Protein AF-A0A4Q8QWF5-F1 (afdb_monomer_lite)

Foldseek 3Di:
DDPVVVVVVVVVVVVVVVVVVVVVVVVVPPDPDQDDLVVLVPPPDPVVSVVVVVVSCCCVCPALVNCQCVPPAFFGADDRVRHTDPPTDGHD

Secondary structure (DSSP, 8-state):
--HHHHHHHHHHHHHHHHHHHHHHHHHTTS-SSPPPGGGGTT--SHHHHHHHHHHHHHHHHTSHHHHTTS-SSSS-EETTTTEEPSS-----

Sequence (92 aa):
MTSETRFRIVVVVAALGLSMVTGYAASQTASHGLASPESFAGIADSDARSAAMFTELGKVLTHPRCVNCHPAGDRPRQGDEGRPHQPPVARG

Structure (mmCIF, N/CA/C/O backbone):
data_AF-A0A4Q8QWF5-F1
#
_entry.id   AF-A0A4Q8QWF5-F1
#
loop_
_atom_site.group_PDB
_atom_site.id
_atom_site.type_symbol
_atom_site.label_atom_id
_atom_site.label_alt_id
_atom_site.label_comp_id
_atom_site.label_asym_id
_atom_site.label_entity_id
_atom_site.label_seq_id
_atom_site.pdbx_PDB_ins_code
_atom_site.Cartn_x
_atom_site.Cartn_y
_atom_site.Cartn_z
_atom_site.occupancy
_atom_site.B_iso_or_equiv
_atom_site.auth_seq_id
_atom_site.auth_comp_id
_atom_site.auth_asym_id
_atom_site.auth_atom_id
_atom_site.pdbx_PDB_model_num
ATOM 1 N N . MET A 1 1 ? -29.976 45.331 8.673 1.00 60.50 1 MET A N 1
ATOM 2 C CA . MET A 1 1 ? -29.608 44.030 9.281 1.00 60.50 1 MET A CA 1
ATOM 3 C C . MET A 1 1 ? -29.871 44.127 10.773 1.00 60.50 1 MET A C 1
ATOM 5 O O . MET A 1 1 ? -29.279 44.998 11.401 1.00 60.50 1 MET A O 1
ATOM 9 N N . THR A 1 2 ? -30.798 43.337 11.318 1.00 82.50 2 THR A N 1
ATOM 10 C CA . THR A 1 2 ? -31.134 43.393 12.749 1.00 82.50 2 THR A CA 1
ATOM 11 C C . THR A 1 2 ? -29.965 42.851 13.581 1.00 82.50 2 THR A C 1
ATOM 13 O O . THR A 1 2 ? -29.165 42.046 13.094 1.00 82.50 2 THR A O 1
ATOM 16 N N . SER A 1 3 ? -29.830 43.320 14.827 1.00 81.75 3 SER A N 1
ATOM 17 C CA . SER A 1 3 ? -28.789 42.859 15.767 1.00 81.75 3 SER A CA 1
ATOM 18 C C . SER A 1 3 ? -28.777 41.327 15.895 1.00 81.75 3 SER A C 1
ATOM 20 O O . SER A 1 3 ? -27.727 40.688 15.908 1.00 81.75 3 SER A O 1
ATOM 22 N N . GLU A 1 4 ? -29.965 40.729 15.840 1.00 87.44 4 GLU A N 1
ATOM 23 C CA . GLU A 1 4 ? -30.183 39.289 15.887 1.00 87.44 4 GLU A CA 1
ATOM 24 C C . GLU A 1 4 ? -29.556 38.532 14.703 1.00 87.44 4 GLU A C 1
ATOM 26 O O . GLU A 1 4 ? -28.913 37.501 14.900 1.00 87.44 4 GLU A O 1
ATOM 31 N N . THR A 1 5 ? -29.662 39.050 13.472 1.00 87.25 5 THR A N 1
ATOM 32 C CA . THR A 1 5 ? -29.034 38.418 12.298 1.00 87.25 5 THR A CA 1
ATOM 33 C C . THR A 1 5 ? -27.509 38.440 12.401 1.00 87.25 5 THR A C 1
ATOM 35 O O . THR A 1 5 ? -26.855 37.463 12.048 1.00 87.25 5 THR A O 1
ATOM 38 N N . ARG A 1 6 ? -26.931 39.530 12.924 1.00 88.75 6 ARG A N 1
ATOM 39 C CA . ARG A 1 6 ? -25.477 39.651 13.135 1.00 88.75 6 ARG A CA 1
ATOM 40 C C . ARG A 1 6 ? -24.980 38.657 14.183 1.00 88.75 6 ARG A C 1
ATOM 42 O O . ARG A 1 6 ? -23.978 37.991 13.950 1.00 88.75 6 ARG A O 1
ATOM 49 N N . PHE A 1 7 ? -25.709 38.514 15.289 1.00 87.81 7 PHE A N 1
ATOM 50 C CA . PHE A 1 7 ? -25.377 37.555 16.342 1.00 87.81 7 PHE A CA 1
ATOM 51 C C . PHE A 1 7 ? -25.420 36.106 15.834 1.00 87.81 7 PHE A C 1
ATOM 53 O O . PHE A 1 7 ? -24.467 35.355 16.035 1.00 87.81 7 PHE A O 1
ATOM 60 N N . ARG A 1 8 ? -26.470 35.731 15.090 1.00 89.38 8 ARG A N 1
ATOM 61 C CA . ARG A 1 8 ? -26.589 34.389 14.492 1.00 89.38 8 ARG A CA 1
ATOM 62 C C . ARG A 1 8 ? -25.436 34.072 13.533 1.00 89.38 8 ARG A C 1
ATOM 64 O O . ARG A 1 8 ? -24.897 32.972 13.585 1.00 89.38 8 ARG A O 1
ATOM 71 N N . ILE A 1 9 ? -25.023 35.031 12.700 1.00 92.25 9 ILE A N 1
ATOM 72 C CA . ILE A 1 9 ? -23.895 34.847 11.772 1.00 92.25 9 ILE A CA 1
ATOM 73 C C . ILE A 1 9 ? -22.586 34.606 12.534 1.00 92.25 9 ILE A C 1
ATOM 75 O O . ILE A 1 9 ? -21.854 33.679 12.198 1.00 92.25 9 ILE A O 1
ATOM 79 N N . VAL A 1 10 ? -22.304 35.393 13.577 1.00 92.75 10 VAL A N 1
ATOM 80 C CA . VAL A 1 10 ? -21.078 35.233 14.380 1.00 92.75 10 VAL A CA 1
ATOM 81 C C . VAL A 1 10 ? -21.031 33.861 15.052 1.00 92.75 10 VAL A C 1
ATOM 83 O O . VAL A 1 10 ? -19.995 33.203 15.012 1.00 92.75 10 VAL A O 1
ATOM 86 N N . VAL A 1 11 ? -22.153 33.393 15.607 1.00 94.25 11 VAL A N 1
ATOM 87 C CA . VAL A 1 11 ? -22.240 32.064 16.234 1.00 94.25 11 VAL A CA 1
ATOM 88 C C . VAL A 1 11 ? -21.977 30.948 15.220 1.00 94.25 11 VAL A C 1
ATOM 90 O O . VAL A 1 11 ? -21.206 30.035 15.509 1.00 94.25 11 VAL A O 1
ATOM 93 N N . VAL A 1 12 ? -22.557 31.029 14.018 1.00 95.00 12 VAL A N 1
ATOM 94 C CA . VAL A 1 12 ? -22.348 30.020 12.965 1.00 95.00 12 VAL A CA 1
ATOM 95 C C . VAL A 1 12 ? -20.891 29.990 12.503 1.00 95.00 12 VAL A C 1
ATOM 97 O O . VAL A 1 12 ? -20.303 28.916 12.405 1.00 95.00 12 VAL A O 1
ATOM 100 N N . VAL A 1 13 ? -20.281 31.154 12.267 1.00 95.25 13 VAL A N 1
ATOM 101 C CA . VAL A 1 13 ? -18.874 31.236 11.845 1.00 95.25 13 VAL A CA 1
ATOM 102 C C . VAL A 1 13 ? -17.941 30.701 12.933 1.00 95.25 13 VAL A C 1
ATOM 104 O O . VAL A 1 13 ? -17.028 29.938 12.625 1.00 95.25 13 VAL A O 1
ATOM 107 N N . ALA A 1 14 ? -18.191 31.034 14.202 1.00 94.31 14 ALA A N 1
ATOM 108 C CA . ALA A 1 14 ? -17.405 30.520 15.320 1.00 94.31 14 ALA A CA 1
ATOM 109 C C . ALA A 1 14 ? -17.530 28.991 15.460 1.00 94.31 14 ALA A C 1
ATOM 111 O O . ALA A 1 14 ? -16.523 28.311 15.650 1.00 94.31 14 ALA A O 1
ATOM 112 N N . ALA A 1 15 ? -18.738 28.437 15.307 1.00 93.75 15 ALA A N 1
ATOM 113 C CA . ALA A 1 15 ? -18.976 26.995 15.376 1.00 93.75 15 ALA A CA 1
ATOM 114 C C . ALA A 1 15 ? -18.289 26.227 14.232 1.00 93.75 15 ALA A C 1
ATOM 116 O O . ALA A 1 15 ? -17.681 25.179 14.462 1.00 93.75 15 ALA A O 1
ATOM 117 N N . LEU A 1 16 ? -18.344 26.763 13.008 1.00 94.69 16 LEU A N 1
ATOM 118 C CA . LEU A 1 16 ? -17.654 26.193 11.849 1.00 94.69 16 LEU A CA 1
ATOM 119 C C . LEU A 1 16 ? -16.132 26.278 12.003 1.00 94.69 16 LEU A C 1
ATOM 121 O O . LEU A 1 16 ? -15.439 25.286 11.782 1.00 94.69 16 LEU A O 1
ATOM 125 N N . GLY A 1 17 ? -15.615 27.429 12.442 1.00 93.31 17 GLY A N 1
ATOM 126 C CA . GLY A 1 17 ? -14.188 27.619 12.697 1.00 93.31 17 GLY A CA 1
ATOM 127 C C . GLY A 1 17 ? -13.653 26.650 13.752 1.00 93.31 17 GLY A C 1
ATOM 128 O O . GLY A 1 17 ? -12.635 25.998 13.528 1.00 93.31 17 GLY A O 1
ATOM 129 N N . LEU A 1 18 ? -14.373 26.483 14.865 1.00 93.12 18 LEU A N 1
ATOM 130 C CA . LEU A 1 18 ? -13.980 25.556 15.926 1.00 93.12 18 LEU A CA 1
ATOM 131 C C . LEU A 1 18 ? -13.992 24.095 15.450 1.00 93.12 18 LEU A C 1
ATOM 133 O O . LEU A 1 18 ? -13.069 23.347 15.760 1.00 93.12 18 LEU A O 1
ATOM 137 N N . SER A 1 19 ? -14.993 23.713 14.652 1.00 89.38 19 SER A N 1
ATOM 138 C CA . SER A 1 19 ? -15.109 22.367 14.072 1.00 89.38 19 SER A CA 1
ATOM 139 C C . SER A 1 19 ? -13.972 22.051 13.090 1.00 89.38 19 SER A C 1
ATOM 141 O O . SER A 1 19 ? -13.483 20.924 13.029 1.00 89.38 19 SER A O 1
ATOM 143 N N . MET A 1 20 ? -13.510 23.048 12.333 1.00 91.50 20 MET A N 1
ATOM 144 C CA . MET A 1 20 ? -12.389 22.891 11.404 1.00 91.50 20 MET A CA 1
ATOM 145 C C . MET A 1 20 ? -11.053 22.719 12.146 1.00 91.50 20 MET A C 1
ATOM 147 O O . MET A 1 20 ? -10.235 21.882 11.764 1.00 91.50 20 MET A O 1
ATOM 151 N N . VAL A 1 21 ? -10.854 23.455 13.246 1.00 90.31 21 VAL A N 1
ATOM 152 C CA . VAL A 1 21 ? -9.654 23.344 14.094 1.00 90.31 21 VAL A CA 1
ATOM 153 C C . VAL A 1 21 ? -9.575 21.979 14.783 1.00 90.31 21 VAL A C 1
ATOM 155 O O . VAL A 1 21 ? -8.512 21.354 14.779 1.00 90.31 21 VAL A O 1
ATOM 158 N N . THR A 1 22 ? -10.683 21.478 15.337 1.00 84.44 22 THR A N 1
ATOM 159 C CA . THR A 1 22 ? -10.706 20.149 15.972 1.00 84.44 22 THR A CA 1
ATOM 160 C C . THR A 1 22 ? -10.491 19.024 14.960 1.00 84.44 22 THR A C 1
ATOM 162 O O . THR A 1 22 ? -9.753 18.082 15.252 1.00 84.44 22 THR A O 1
ATOM 165 N N . GLY A 1 23 ? -11.046 19.147 13.749 1.00 82.81 23 GLY A N 1
ATOM 166 C CA . GLY A 1 23 ? -10.798 18.206 12.652 1.00 82.81 23 GLY A CA 1
ATOM 167 C C . GLY A 1 23 ? -9.323 18.136 12.238 1.00 82.81 23 GLY A C 1
ATOM 168 O O . GLY A 1 23 ? -8.776 17.044 12.079 1.00 82.81 23 GLY A O 1
ATOM 169 N N . TYR A 1 24 ? -8.648 19.285 12.127 1.00 83.69 24 TYR A N 1
ATOM 170 C CA . TYR A 1 24 ? -7.226 19.338 11.769 1.00 83.69 24 TYR A CA 1
ATOM 171 C C . TYR A 1 24 ? -6.328 18.695 12.838 1.00 83.69 24 TYR A C 1
ATOM 173 O O . TYR A 1 24 ? -5.445 17.900 12.517 1.00 83.69 24 TYR A O 1
ATOM 181 N N . ALA A 1 25 ? -6.581 18.982 14.118 1.00 79.56 25 ALA A N 1
ATOM 182 C CA . ALA A 1 25 ? -5.814 18.404 15.222 1.00 79.56 25 ALA A CA 1
ATOM 183 C C . ALA A 1 25 ? -5.955 16.870 15.303 1.00 79.56 25 ALA A C 1
ATOM 185 O O . ALA A 1 25 ? -4.968 16.168 15.528 1.00 79.56 25 ALA A O 1
ATOM 186 N N . ALA A 1 26 ? -7.158 16.336 15.061 1.00 73.62 26 ALA A N 1
ATOM 187 C CA . ALA A 1 26 ? -7.391 14.893 15.015 1.00 73.62 26 ALA A CA 1
ATOM 188 C C . ALA A 1 26 ? -6.636 14.219 13.854 1.00 73.62 26 ALA A C 1
ATOM 190 O O . ALA A 1 26 ? -6.048 13.153 14.036 1.00 73.62 26 ALA A O 1
ATOM 191 N N . SER A 1 27 ? -6.585 14.866 12.684 1.00 74.19 27 SER A N 1
ATOM 192 C CA . SER A 1 27 ? -5.868 14.344 11.515 1.00 74.19 27 SER A CA 1
ATOM 193 C C . SER A 1 27 ? -4.361 14.210 11.750 1.00 74.19 27 SER A C 1
ATOM 195 O O . SER A 1 27 ? -3.748 13.289 11.222 1.00 74.19 27 SER A O 1
ATOM 197 N N . GLN A 1 28 ? -3.765 15.089 12.560 1.00 66.06 28 GLN A N 1
ATOM 198 C CA . GLN A 1 28 ? -2.331 15.054 12.882 1.00 66.06 28 GLN A CA 1
ATOM 199 C C . GLN A 1 28 ? -1.946 13.898 13.825 1.00 66.06 28 GLN A C 1
ATOM 201 O O . GLN A 1 28 ? -0.766 13.586 13.956 1.00 66.06 28 GLN A O 1
ATOM 206 N N . THR A 1 29 ? -2.918 13.270 14.497 1.00 59.16 29 THR A N 1
ATOM 207 C CA . THR A 1 29 ? -2.677 12.157 15.437 1.00 59.16 29 THR A CA 1
ATOM 208 C C . THR A 1 29 ? -2.734 10.789 14.750 1.00 59.16 29 THR A C 1
ATOM 210 O O . THR A 1 29 ? -2.275 9.792 15.311 1.00 59.16 29 THR A O 1
ATOM 213 N N . ALA A 1 30 ? -3.268 10.712 13.527 1.00 62.03 30 ALA A N 1
ATOM 214 C CA . ALA A 1 30 ? -3.246 9.482 12.751 1.00 62.03 30 ALA A CA 1
ATOM 215 C C . ALA A 1 30 ? -1.791 9.135 12.395 1.00 62.03 30 ALA A C 1
ATOM 217 O O . ALA A 1 30 ? -1.158 9.788 11.568 1.00 62.03 30 ALA A O 1
ATOM 218 N N . SER A 1 31 ? -1.243 8.116 13.059 1.00 62.03 31 SER A N 1
ATOM 219 C CA . SER A 1 31 ? 0.099 7.613 12.775 1.00 62.03 31 SER A CA 1
ATOM 220 C C . SER A 1 31 ? 0.202 7.207 11.304 1.00 62.03 31 SER A C 1
ATOM 222 O O . SER A 1 31 ? -0.559 6.365 10.832 1.00 62.03 31 SER A O 1
ATOM 224 N N . HIS A 1 32 ? 1.185 7.758 10.592 1.00 67.88 32 HIS A N 1
ATOM 225 C CA . HIS A 1 32 ? 1.573 7.306 9.251 1.00 67.88 32 HIS A CA 1
ATOM 226 C C . HIS A 1 32 ? 2.306 5.945 9.262 1.00 67.88 32 HIS A C 1
ATOM 228 O O . HIS A 1 32 ? 2.813 5.504 8.231 1.00 67.88 32 HIS A O 1
ATOM 234 N N . GLY A 1 33 ? 2.411 5.292 10.423 1.00 83.94 33 GLY A N 1
ATOM 235 C CA . GLY A 1 33 ? 3.062 3.998 10.593 1.00 83.94 33 GLY A CA 1
ATOM 236 C C . GLY A 1 33 ? 2.139 2.805 10.347 1.00 83.94 33 GLY A C 1
ATOM 237 O O . GLY A 1 33 ? 0.921 2.931 10.218 1.00 83.94 33 GLY A O 1
ATOM 238 N N . LEU A 1 34 ? 2.748 1.622 10.308 1.00 91.12 34 LEU A N 1
ATOM 239 C CA . LEU A 1 34 ? 2.014 0.362 10.300 1.00 91.12 34 LEU A CA 1
ATOM 240 C C . LEU A 1 34 ? 1.392 0.102 11.674 1.00 91.12 34 LEU A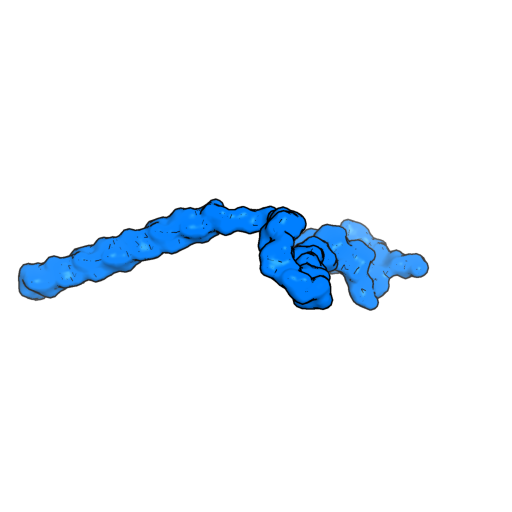 C 1
ATOM 242 O O . LEU A 1 34 ? 1.975 0.452 12.704 1.00 91.12 34 LEU A O 1
ATOM 246 N N . ALA A 1 35 ? 0.237 -0.554 11.688 1.00 93.50 3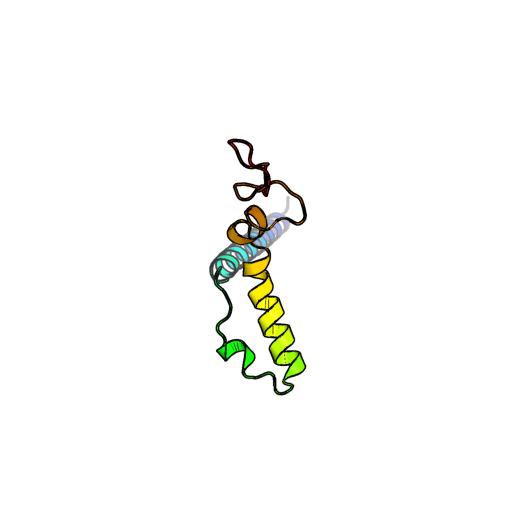5 ALA A N 1
ATOM 247 C CA . ALA A 1 35 ? -0.312 -1.128 12.907 1.00 93.50 35 ALA A CA 1
ATOM 248 C C . ALA A 1 35 ? 0.656 -2.180 13.479 1.00 93.50 35 ALA A C 1
ATOM 250 O O . ALA A 1 35 ? 1.289 -2.933 12.733 1.00 93.50 35 ALA A O 1
ATOM 251 N N . SER A 1 36 ? 0.784 -2.239 14.806 1.00 93.00 36 SE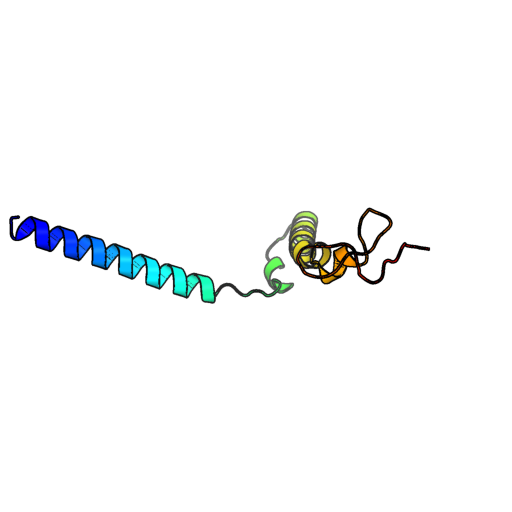R A N 1
ATOM 252 C CA . SER A 1 36 ? 1.632 -3.246 15.445 1.00 93.00 36 SER A CA 1
ATOM 253 C C . SER A 1 36 ? 0.970 -4.633 15.376 1.00 93.00 36 SER A C 1
ATOM 255 O O . SER A 1 36 ? -0.264 -4.717 15.337 1.00 93.00 36 SER A O 1
ATOM 257 N N . PRO A 1 37 ? 1.734 -5.740 15.378 1.00 92.31 37 PRO A N 1
ATOM 258 C CA . PRO A 1 37 ? 1.165 -7.090 15.329 1.00 92.31 37 PRO A CA 1
ATOM 259 C C . PRO A 1 37 ? 0.140 -7.375 16.439 1.00 92.31 37 PRO A C 1
ATOM 261 O O . PRO A 1 37 ? -0.839 -8.088 16.221 1.00 92.31 37 PRO A O 1
ATOM 264 N N . GLU A 1 38 ? 0.325 -6.776 17.615 1.00 95.44 38 GLU A N 1
ATOM 265 C CA . GLU A 1 38 ? -0.531 -6.946 18.793 1.00 95.44 38 GLU A CA 1
ATOM 266 C C . GLU A 1 38 ? -1.934 -6.371 18.578 1.00 95.44 38 GLU A C 1
ATOM 268 O O . GLU A 1 38 ? -2.897 -6.878 19.152 1.00 95.44 38 GLU A O 1
ATOM 273 N N . SER A 1 39 ? -2.081 -5.365 17.708 1.00 95.81 39 SER A N 1
ATOM 274 C CA . SER A 1 39 ? -3.388 -4.779 17.378 1.00 95.81 39 SER A CA 1
ATOM 275 C C . SER A 1 39 ? -4.363 -5.792 16.762 1.00 95.81 39 SER A C 1
ATOM 277 O O . SER A 1 39 ? -5.578 -5.621 16.854 1.00 95.81 39 SER A O 1
ATOM 279 N N . PHE A 1 40 ? -3.844 -6.887 16.201 1.00 97.44 40 PHE A N 1
ATOM 280 C CA . PHE A 1 40 ? -4.629 -7.963 15.599 1.00 97.44 40 PHE A CA 1
ATOM 281 C C . PHE A 1 40 ? -4.883 -9.140 16.555 1.00 97.44 40 PHE A C 1
ATOM 283 O O . PHE A 1 40 ? -5.621 -10.061 16.204 1.00 97.44 40 PHE A O 1
ATOM 290 N N . ALA A 1 41 ? -4.302 -9.142 17.761 1.00 96.44 41 ALA A N 1
ATOM 291 C CA . ALA A 1 41 ? -4.372 -10.275 18.690 1.00 96.44 41 ALA A CA 1
ATOM 292 C C . ALA A 1 41 ? -5.803 -10.595 19.166 1.00 96.44 41 ALA A C 1
ATOM 294 O O . ALA A 1 41 ? -6.092 -11.738 19.510 1.00 96.44 41 ALA A O 1
ATOM 295 N N . GLY A 1 42 ? -6.707 -9.607 19.146 1.00 97.69 42 GLY A N 1
ATOM 296 C CA . GLY A 1 42 ? -8.116 -9.778 19.519 1.00 97.69 42 GLY A CA 1
ATOM 297 C C . GLY A 1 42 ? -8.971 -10.533 18.493 1.00 97.69 42 GLY A C 1
ATOM 298 O O . GLY A 1 42 ? -10.108 -10.886 18.798 1.00 97.69 42 GLY A O 1
ATOM 299 N N . ILE A 1 43 ? -8.456 -10.795 17.287 1.00 98.12 43 ILE A N 1
ATOM 300 C CA . ILE A 1 43 ? -9.172 -11.560 16.261 1.00 98.12 43 ILE A CA 1
ATOM 301 C C . ILE A 1 43 ? -8.974 -13.053 16.554 1.00 98.12 43 ILE A C 1
ATOM 303 O O . ILE A 1 43 ? -7.865 -13.574 16.415 1.00 98.12 43 ILE A O 1
ATOM 307 N N . ALA A 1 44 ? -10.038 -13.725 17.004 1.00 98.12 44 ALA A N 1
ATOM 308 C CA . ALA A 1 44 ? -9.987 -15.126 17.432 1.00 98.12 44 ALA A CA 1
ATOM 309 C C . ALA A 1 44 ? -9.805 -16.103 16.260 1.00 98.12 44 ALA A C 1
ATOM 311 O O . ALA A 1 44 ? -9.000 -17.029 16.352 1.00 98.12 44 ALA A O 1
ATOM 312 N N . ASP A 1 45 ? -10.534 -15.877 15.167 1.00 98.56 45 ASP A N 1
ATOM 313 C CA . ASP A 1 45 ? -10.440 -16.680 13.951 1.00 98.56 45 ASP A CA 1
ATOM 314 C C . ASP A 1 45 ? -9.086 -16.463 13.255 1.00 98.56 45 ASP A C 1
ATOM 316 O O . ASP A 1 45 ? -8.682 -15.326 12.993 1.00 98.56 45 ASP A O 1
ATOM 320 N N . SER A 1 46 ? -8.357 -17.551 12.986 1.00 98.06 46 SER A N 1
ATOM 321 C CA . SER A 1 46 ? -6.999 -17.473 12.438 1.00 98.06 46 SER A CA 1
ATOM 322 C C . SER A 1 46 ? -6.977 -16.893 11.033 1.00 98.06 46 SER A C 1
ATOM 324 O O . SER A 1 46 ? -6.110 -16.073 10.734 1.00 98.06 46 SER A O 1
ATOM 326 N N . ASP A 1 47 ? -7.938 -17.281 10.199 1.00 98.44 47 ASP A N 1
ATOM 327 C CA . ASP A 1 47 ? -7.976 -16.898 8.792 1.00 98.44 47 ASP A CA 1
ATOM 328 C C . ASP A 1 47 ? -8.319 -15.412 8.667 1.00 98.44 47 ASP A C 1
ATOM 330 O O . ASP A 1 47 ? -7.635 -14.668 7.959 1.00 98.44 47 ASP A O 1
ATOM 334 N N . ALA A 1 48 ? -9.294 -14.940 9.448 1.00 98.44 48 ALA A N 1
ATOM 335 C CA . ALA A 1 48 ? -9.624 -13.527 9.565 1.00 98.44 48 ALA A CA 1
ATOM 336 C C . ALA A 1 48 ? -8.447 -12.701 10.104 1.00 98.44 48 ALA A C 1
ATOM 338 O O . ALA A 1 48 ? -8.170 -11.612 9.593 1.00 98.44 48 ALA A O 1
ATOM 339 N N . ARG A 1 49 ? -7.716 -13.208 11.108 1.00 98.31 49 ARG A N 1
ATOM 340 C CA . ARG A 1 49 ? -6.546 -12.511 11.661 1.00 98.31 49 ARG A CA 1
ATOM 341 C C . ARG A 1 49 ? -5.426 -12.399 10.632 1.00 98.31 49 ARG A C 1
ATOM 343 O O . ARG A 1 49 ? -4.860 -11.320 10.462 1.00 98.31 49 ARG A O 1
ATOM 350 N N . SER A 1 50 ? -5.133 -13.483 9.917 1.00 97.88 50 SER A N 1
ATOM 351 C CA . SER A 1 50 ? -4.157 -13.487 8.828 1.00 97.88 50 SER A CA 1
ATOM 352 C C . SER A 1 50 ? -4.562 -12.521 7.717 1.00 97.88 50 SER A C 1
ATOM 354 O O . SER A 1 50 ? -3.745 -11.700 7.307 1.00 97.88 50 SER A O 1
ATOM 356 N N . ALA A 1 51 ? -5.821 -12.541 7.274 1.00 98.19 51 ALA A N 1
ATOM 357 C CA . ALA A 1 51 ? -6.317 -11.619 6.254 1.00 98.19 51 ALA A CA 1
ATOM 358 C C . ALA A 1 51 ? -6.172 -10.144 6.676 1.00 98.19 51 ALA A C 1
ATOM 360 O O . ALA A 1 51 ? -5.748 -9.308 5.872 1.00 98.19 51 ALA A O 1
ATOM 361 N N . ALA A 1 52 ? -6.452 -9.822 7.943 1.00 98.06 52 ALA A N 1
ATOM 362 C CA . ALA A 1 52 ? -6.264 -8.478 8.485 1.00 98.06 52 ALA A CA 1
ATOM 363 C C . ALA A 1 52 ? -4.784 -8.051 8.470 1.00 98.06 52 ALA A C 1
ATOM 365 O O . ALA A 1 52 ? -4.460 -6.958 8.003 1.00 98.06 52 ALA A O 1
ATOM 366 N N . MET A 1 53 ? -3.873 -8.934 8.888 1.00 97.25 53 MET A N 1
ATOM 367 C CA . MET A 1 53 ? -2.429 -8.673 8.835 1.00 97.25 53 MET A CA 1
ATOM 368 C C . MET A 1 53 ? -1.919 -8.499 7.396 1.00 97.25 53 MET A C 1
ATOM 370 O O . MET A 1 53 ? -1.129 -7.595 7.129 1.00 97.25 53 MET A O 1
ATOM 374 N N . PHE A 1 54 ? -2.381 -9.321 6.448 1.00 97.00 54 PHE A N 1
ATOM 375 C CA . PHE A 1 54 ? -2.017 -9.185 5.033 1.00 97.00 54 PHE A CA 1
ATOM 376 C C . PHE A 1 54 ? -2.563 -7.897 4.413 1.00 97.00 54 PHE A C 1
ATOM 378 O O . PHE A 1 54 ? -1.891 -7.289 3.580 1.00 97.00 54 PHE A O 1
ATOM 385 N N . THR A 1 55 ? -3.740 -7.445 4.846 1.00 96.75 55 THR A N 1
ATOM 386 C CA . THR A 1 55 ? -4.294 -6.149 4.437 1.00 96.75 55 THR A CA 1
ATOM 387 C C . THR A 1 55 ? -3.392 -5.004 4.898 1.00 96.75 55 THR A C 1
ATOM 389 O O . THR A 1 55 ? -3.067 -4.119 4.107 1.00 96.75 55 THR A O 1
ATOM 392 N N . GLU A 1 56 ? -2.916 -5.045 6.145 1.00 96.50 56 GLU A N 1
ATOM 393 C CA . GLU A 1 56 ? -1.975 -4.050 6.670 1.00 96.50 56 GLU A CA 1
ATOM 394 C C . GLU A 1 56 ? -0.628 -4.085 5.937 1.00 96.50 56 GLU A C 1
ATOM 396 O O . GLU A 1 56 ? -0.114 -3.046 5.518 1.00 96.50 56 GLU A O 1
ATOM 401 N N . LEU A 1 57 ? -0.087 -5.285 5.702 1.00 95.62 57 LEU A N 1
ATOM 402 C CA . LEU A 1 57 ? 1.121 -5.494 4.902 1.00 95.62 57 LEU A CA 1
ATOM 403 C C . LEU A 1 57 ? 0.962 -4.954 3.471 1.00 95.62 57 LEU A C 1
ATOM 405 O O . LEU A 1 57 ? 1.936 -4.481 2.879 1.00 95.62 57 LEU A O 1
ATOM 409 N N . GLY A 1 58 ? -0.264 -4.962 2.940 1.00 95.00 58 GLY A N 1
ATOM 410 C CA . GLY A 1 58 ? -0.622 -4.361 1.660 1.00 95.00 58 GLY A CA 1
ATOM 411 C C . GLY A 1 58 ? -0.104 -2.931 1.515 1.00 95.00 58 GLY A C 1
ATOM 412 O O . GLY A 1 58 ? 0.470 -2.618 0.476 1.00 95.00 58 GLY A O 1
ATOM 413 N N . LYS A 1 59 ? -0.154 -2.110 2.578 1.00 93.81 59 LYS A N 1
ATOM 414 C CA . LYS A 1 59 ? 0.386 -0.734 2.581 1.00 93.81 59 LYS A CA 1
ATOM 415 C C . LYS A 1 59 ? 1.864 -0.670 2.183 1.00 93.81 59 LYS A C 1
ATOM 417 O O . LYS A 1 59 ? 2.295 0.301 1.568 1.00 93.81 59 LYS A O 1
ATOM 422 N N . VAL A 1 60 ? 2.645 -1.696 2.531 1.00 93.06 60 VAL A N 1
ATOM 423 C CA . VAL A 1 60 ? 4.062 -1.817 2.162 1.00 93.06 60 VAL A CA 1
ATOM 424 C C . VAL A 1 60 ? 4.213 -2.389 0.761 1.00 93.06 60 VAL A C 1
ATOM 426 O O . VAL A 1 60 ? 4.976 -1.847 -0.037 1.00 93.06 60 VAL A O 1
ATOM 429 N N . LEU A 1 61 ? 3.506 -3.480 0.460 1.00 94.25 61 LEU A N 1
ATOM 430 C CA . LEU A 1 61 ? 3.644 -4.190 -0.814 1.00 94.25 61 LEU A CA 1
ATOM 431 C C . LEU A 1 61 ? 3.220 -3.330 -2.006 1.00 94.25 61 LEU A C 1
ATOM 433 O O . LEU A 1 61 ? 3.789 -3.474 -3.084 1.00 94.25 61 LEU A O 1
ATOM 437 N N . THR A 1 62 ? 2.279 -2.407 -1.806 1.00 93.00 62 THR A N 1
ATOM 438 C CA . THR A 1 62 ? 1.833 -1.452 -2.828 1.00 93.00 62 THR A CA 1
ATOM 439 C C . THR A 1 62 ? 2.588 -0.124 -2.789 1.00 93.00 62 THR A C 1
ATOM 441 O O . THR A 1 62 ? 2.300 0.766 -3.586 1.00 93.00 62 THR A O 1
ATOM 444 N N . HIS A 1 63 ? 3.539 0.052 -1.870 1.00 95.12 63 HIS A N 1
ATOM 445 C CA . HIS A 1 63 ? 4.297 1.294 -1.751 1.00 95.12 63 HIS A CA 1
ATOM 446 C C . HIS A 1 63 ? 5.245 1.464 -2.954 1.00 95.12 63 HIS A C 1
ATOM 448 O O . HIS A 1 63 ? 5.860 0.472 -3.363 1.00 95.12 63 HIS A O 1
ATOM 454 N N . PRO A 1 64 ? 5.465 2.694 -3.474 1.00 95.88 64 PRO A N 1
ATOM 455 C CA . PRO A 1 64 ? 6.380 2.959 -4.591 1.00 95.88 64 PRO A CA 1
ATOM 456 C C . PRO A 1 64 ? 7.738 2.268 -4.448 1.00 95.88 64 PRO A C 1
ATOM 458 O O . PRO A 1 64 ? 8.209 1.629 -5.376 1.00 95.88 64 PRO A O 1
ATOM 461 N N . ARG A 1 65 ? 8.327 2.279 -3.249 1.00 93.44 65 ARG A N 1
ATOM 462 C CA . ARG A 1 65 ? 9.572 1.549 -2.924 1.00 93.44 65 ARG A CA 1
ATOM 463 C C . ARG A 1 65 ? 9.597 0.071 -3.371 1.00 93.44 65 ARG A C 1
ATOM 465 O O . ARG A 1 65 ? 10.654 -0.426 -3.733 1.00 93.44 65 ARG A O 1
ATOM 472 N N . CYS A 1 66 ? 8.460 -0.627 -3.313 1.00 95.12 66 CYS A N 1
ATOM 473 C CA . CYS A 1 66 ? 8.332 -2.035 -3.680 1.00 95.12 66 CYS A CA 1
ATOM 474 C C . CYS A 1 66 ? 7.912 -2.172 -5.149 1.00 95.12 66 CYS A C 1
ATOM 476 O O . CYS A 1 66 ? 8.593 -2.839 -5.928 1.00 95.12 66 CYS A O 1
ATOM 478 N N . VAL A 1 67 ? 6.831 -1.497 -5.552 1.00 95.06 67 VAL A N 1
ATOM 479 C CA . VAL A 1 67 ? 6.247 -1.661 -6.898 1.00 95.06 67 VAL A CA 1
ATOM 480 C C . VAL A 1 67 ? 7.049 -0.982 -8.006 1.00 95.06 67 VAL A C 1
ATOM 482 O O . VAL A 1 67 ? 6.898 -1.337 -9.173 1.00 95.06 67 VAL A O 1
ATOM 485 N N . ASN A 1 68 ? 7.938 -0.045 -7.671 1.00 95.56 68 ASN A N 1
ATOM 486 C CA . ASN A 1 68 ? 8.821 0.568 -8.657 1.00 95.56 68 ASN A CA 1
ATOM 487 C C . ASN A 1 68 ? 9.879 -0.414 -9.173 1.00 95.56 68 ASN A C 1
ATOM 489 O O . ASN A 1 68 ? 10.202 -0.383 -10.358 1.00 95.56 68 ASN A O 1
ATOM 493 N N . CYS A 1 69 ? 10.375 -1.310 -8.316 1.00 92.69 69 CYS A N 1
ATOM 494 C CA . CYS A 1 69 ? 11.337 -2.350 -8.696 1.00 92.69 69 CYS A CA 1
ATOM 495 C C . CYS A 1 69 ? 10.654 -3.668 -9.091 1.00 92.69 69 CYS A C 1
ATOM 497 O O . CYS A 1 69 ? 11.195 -4.420 -9.900 1.00 92.69 69 CYS A O 1
ATOM 499 N N . HIS A 1 70 ? 9.447 -3.923 -8.576 1.00 93.38 70 HIS A N 1
ATOM 500 C CA . HIS A 1 70 ? 8.618 -5.082 -8.919 1.00 93.38 70 HIS A CA 1
ATOM 501 C C . HIS A 1 70 ? 7.310 -4.696 -9.638 1.00 93.38 70 HIS A C 1
ATOM 503 O O . HIS A 1 70 ? 6.227 -5.042 -9.160 1.00 93.38 70 HIS A O 1
ATOM 509 N N . PRO A 1 71 ? 7.360 -3.987 -10.780 1.00 92.69 71 PRO A N 1
ATOM 510 C CA . PRO A 1 71 ? 6.164 -3.737 -11.568 1.00 92.69 71 PRO A CA 1
ATOM 511 C C . PRO A 1 71 ? 5.727 -5.010 -12.307 1.00 92.69 71 PRO A C 1
ATOM 513 O O . PRO A 1 71 ? 6.520 -5.925 -12.528 1.00 92.69 71 PRO A O 1
ATOM 516 N N . ALA A 1 72 ? 4.465 -5.040 -12.740 1.00 91.25 72 ALA A N 1
ATOM 517 C CA . ALA A 1 72 ? 3.933 -6.125 -13.571 1.00 91.25 72 ALA A CA 1
ATOM 518 C C . ALA A 1 72 ? 4.519 -6.152 -14.999 1.00 91.25 72 ALA A C 1
ATOM 520 O O . ALA A 1 72 ? 4.441 -7.176 -15.666 1.00 91.25 72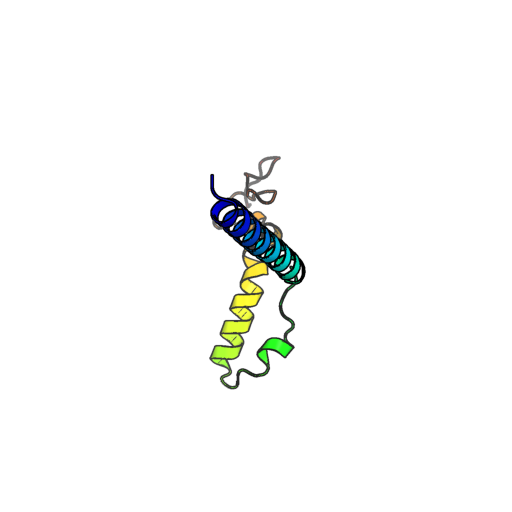 ALA A O 1
ATOM 521 N N . GLY A 1 73 ? 5.067 -5.027 -15.474 1.00 89.62 73 GLY A N 1
ATOM 522 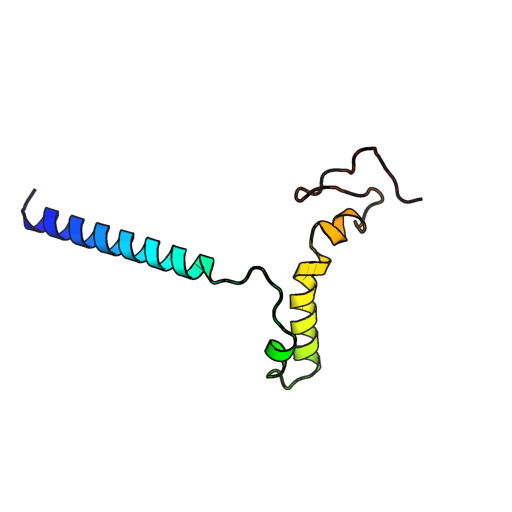C CA . GLY A 1 73 ? 5.728 -4.929 -16.778 1.00 89.62 73 GLY A CA 1
ATOM 523 C C . GLY A 1 73 ? 7.252 -5.033 -16.688 1.00 89.62 73 GLY A C 1
ATOM 524 O O . GLY A 1 73 ? 7.824 -5.155 -15.608 1.00 89.62 73 GLY A O 1
ATOM 525 N N . ASP A 1 74 ? 7.919 -4.889 -17.831 1.00 91.69 74 ASP A N 1
ATOM 526 C CA . ASP A 1 74 ? 9.363 -5.156 -17.941 1.00 91.69 74 ASP A CA 1
ATOM 527 C C . ASP A 1 74 ? 10.266 -3.983 -17.541 1.00 91.69 74 ASP A C 1
ATOM 529 O O . ASP A 1 74 ? 11.487 -4.124 -17.504 1.00 91.69 74 ASP A O 1
ATOM 533 N N . ARG A 1 75 ? 9.698 -2.804 -17.264 1.00 93.44 75 ARG A N 1
ATOM 534 C CA . ARG A 1 75 ? 10.467 -1.591 -16.951 1.00 93.44 75 ARG A CA 1
ATOM 535 C C . ARG A 1 75 ? 10.246 -1.143 -15.512 1.00 93.44 75 ARG A C 1
ATOM 537 O O . ARG A 1 75 ? 9.096 -0.864 -15.160 1.00 93.44 75 ARG A O 1
ATOM 544 N N . PRO A 1 76 ? 11.320 -0.991 -14.715 1.00 95.56 76 PRO A N 1
ATOM 545 C CA . PRO A 1 76 ? 11.248 -0.330 -13.423 1.00 95.56 76 PRO A CA 1
ATOM 546 C C . PRO A 1 76 ? 10.689 1.095 -13.526 1.00 95.56 76 PRO A C 1
ATOM 548 O O . PRO A 1 76 ? 10.753 1.755 -14.571 1.00 95.56 76 PRO A O 1
ATOM 551 N N . ARG A 1 77 ? 10.156 1.577 -12.408 1.00 95.69 77 ARG A N 1
ATOM 552 C CA . ARG A 1 77 ? 9.636 2.935 -12.225 1.00 95.69 77 ARG A CA 1
ATOM 553 C C . ARG A 1 77 ? 10.450 3.677 -11.161 1.00 95.69 77 ARG A C 1
ATOM 555 O O . ARG A 1 77 ? 11.322 3.089 -10.530 1.00 95.69 77 ARG A O 1
ATOM 562 N N . GLN A 1 78 ? 10.208 4.970 -10.970 1.00 95.62 78 GLN A N 1
ATOM 563 C CA . GLN A 1 78 ? 10.889 5.777 -9.957 1.00 95.62 78 GLN A CA 1
ATOM 564 C C . GLN A 1 78 ? 10.021 6.915 -9.413 1.00 95.62 78 GLN A C 1
ATOM 566 O O . GLN A 1 78 ? 9.189 7.486 -10.125 1.00 95.62 78 GLN A O 1
ATOM 571 N N . GLY A 1 79 ? 10.290 7.277 -8.154 1.00 94.94 79 GLY A N 1
ATOM 572 C CA . GLY A 1 79 ? 9.526 8.268 -7.398 1.00 94.94 79 GLY A CA 1
ATOM 573 C C . GLY A 1 79 ? 8.108 7.802 -7.062 1.00 94.94 79 GLY A C 1
ATOM 574 O O . GLY A 1 79 ? 7.701 6.694 -7.415 1.00 9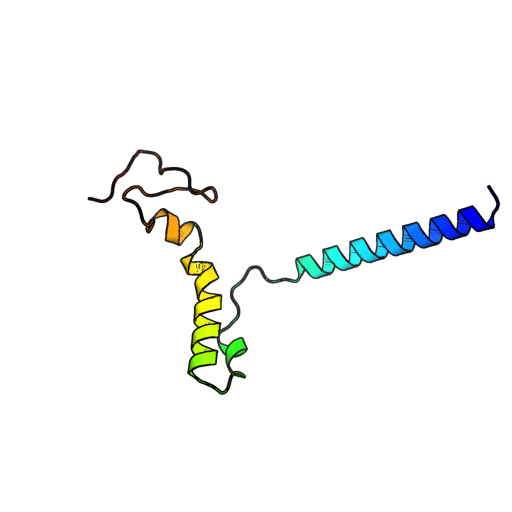4.94 79 GLY A O 1
ATOM 575 N N . ASP A 1 80 ? 7.351 8.665 -6.393 1.00 95.31 80 ASP A N 1
ATOM 576 C CA . ASP A 1 80 ? 5.994 8.337 -5.935 1.00 95.31 80 ASP A CA 1
ATOM 577 C C . ASP A 1 80 ? 4.971 8.314 -7.078 1.00 95.31 80 ASP A C 1
ATOM 579 O O . ASP A 1 80 ? 4.004 7.561 -7.043 1.00 95.31 80 ASP A O 1
ATOM 583 N N . GLU A 1 81 ? 5.229 9.074 -8.144 1.00 94.81 81 GLU A N 1
ATOM 584 C CA . GLU A 1 81 ? 4.399 9.120 -9.356 1.00 94.81 81 GLU A CA 1
ATOM 585 C C . GLU A 1 81 ? 4.555 7.875 -10.252 1.00 94.81 81 GLU A C 1
ATOM 587 O O . GLU A 1 81 ? 3.861 7.742 -11.259 1.00 94.81 81 GLU A O 1
ATOM 592 N N . GLY A 1 82 ? 5.495 6.971 -9.940 1.00 94.44 82 GLY A N 1
ATOM 593 C CA . GLY A 1 82 ? 5.702 5.742 -10.710 1.00 94.44 82 GLY A CA 1
ATOM 594 C C . GLY A 1 82 ? 6.105 5.991 -12.170 1.00 94.44 82 GLY A C 1
ATOM 595 O O . GLY A 1 82 ? 5.733 5.227 -13.069 1.00 94.44 82 GLY A O 1
ATOM 596 N N . ARG A 1 83 ? 6.861 7.059 -12.437 1.00 95.31 83 ARG A N 1
ATOM 597 C CA . ARG A 1 83 ? 7.363 7.377 -13.785 1.00 95.31 83 ARG A CA 1
ATOM 598 C C . ARG A 1 83 ? 8.376 6.322 -14.230 1.00 95.31 83 ARG A C 1
ATOM 600 O O . ARG A 1 83 ? 9.020 5.737 -13.363 1.00 95.31 83 ARG A O 1
ATOM 607 N N . PRO A 1 84 ? 8.564 6.073 -15.538 1.00 95.00 84 PRO A N 1
ATOM 608 C CA . PRO A 1 84 ? 9.621 5.181 -16.006 1.00 95.00 84 PRO A CA 1
ATOM 609 C C . PRO A 1 84 ? 10.970 5.550 -15.383 1.00 95.00 84 PRO A C 1
ATOM 611 O O . PRO A 1 84 ? 11.309 6.733 -15.290 1.00 95.00 84 PRO A O 1
ATOM 614 N N . HIS A 1 85 ? 11.705 4.539 -14.926 1.00 95.69 85 HIS A N 1
ATOM 615 C CA . HIS A 1 85 ? 13.027 4.742 -14.354 1.00 95.69 85 HIS A CA 1
ATOM 616 C C . HIS A 1 85 ? 13.961 5.408 -15.376 1.00 95.69 85 HIS A C 1
ATOM 618 O O . HIS A 1 85 ? 13.924 5.069 -16.561 1.00 95.69 85 HIS A O 1
ATOM 624 N N . GLN A 1 86 ? 14.794 6.342 -14.910 1.00 94.88 86 GLN A N 1
ATOM 625 C CA . GLN A 1 86 ? 15.792 7.038 -15.717 1.00 94.88 86 GLN A CA 1
ATOM 626 C C . GLN A 1 86 ? 17.169 6.939 -15.039 1.00 94.88 86 GLN A C 1
ATOM 628 O O . GLN A 1 86 ? 17.294 7.378 -13.896 1.00 94.88 86 GLN A O 1
ATOM 633 N N . PRO A 1 87 ? 18.215 6.414 -15.710 1.00 93.38 87 PRO A N 1
ATOM 634 C CA . PRO A 1 87 ? 18.272 5.998 -17.118 1.00 93.38 87 PRO A CA 1
ATOM 635 C C . PRO A 1 87 ? 17.366 4.793 -17.443 1.00 93.38 87 PRO A C 1
ATOM 637 O O . PRO A 1 87 ? 16.969 4.081 -16.514 1.00 93.38 87 PRO A O 1
ATOM 640 N N . PRO A 1 88 ? 17.023 4.555 -18.728 1.00 93.75 88 PRO A N 1
ATOM 641 C CA . PRO A 1 88 ? 16.103 3.489 -19.102 1.00 93.75 88 PRO A CA 1
ATOM 642 C C . PRO A 1 88 ? 16.718 2.127 -18.792 1.00 93.75 88 PRO A C 1
ATOM 644 O O . PRO A 1 88 ? 17.833 1.829 -19.218 1.00 93.75 88 PRO A O 1
ATOM 647 N N . VAL A 1 89 ? 15.964 1.291 -18.082 1.00 91.19 89 VAL A N 1
ATOM 648 C CA . VAL A 1 89 ? 16.345 -0.087 -17.757 1.00 91.19 89 VAL A CA 1
ATOM 649 C C . VAL A 1 89 ? 15.186 -1.008 -18.120 1.00 91.19 89 VAL A C 1
ATOM 651 O O . VAL A 1 89 ? 14.019 -0.645 -17.952 1.00 91.19 89 VAL A O 1
ATOM 654 N N . ALA A 1 90 ? 15.506 -2.194 -18.623 1.00 88.88 90 ALA A N 1
ATOM 655 C CA . ALA A 1 90 ? 14.562 -3.291 -18.776 1.00 88.88 90 ALA A CA 1
ATOM 656 C C . ALA A 1 90 ? 15.014 -4.443 -17.877 1.00 88.88 90 ALA A C 1
ATOM 658 O O . ALA A 1 90 ? 16.208 -4.587 -17.602 1.00 88.88 90 ALA A O 1
ATOM 659 N N . ARG A 1 91 ? 14.062 -5.244 -17.402 1.00 81.06 91 ARG A N 1
ATOM 660 C CA . ARG A 1 91 ? 14.368 -6.528 -16.780 1.00 81.06 91 ARG A CA 1
ATOM 661 C C . ARG A 1 91 ? 15.135 -7.382 -17.802 1.00 81.06 91 ARG A C 1
ATOM 663 O O . ARG A 1 91 ? 14.769 -7.389 -18.976 1.00 81.06 91 ARG A O 1
ATOM 670 N N . GLY A 1 92 ? 16.224 -8.004 -17.349 1.00 74.19 92 GLY A N 1
ATOM 671 C CA . GLY A 1 92 ? 17.017 -8.938 -18.154 1.00 74.19 92 GLY A CA 1
ATOM 672 C C . GLY A 1 92 ? 16.287 -10.240 -18.437 1.00 74.19 92 GLY A C 1
ATOM 673 O O . GLY A 1 92 ? 15.353 -10.567 -17.666 1.00 74.19 92 GLY A O 1
#

pLDDT: mean 90.51, std 9.08, range [59.16, 98.56]

Radius of gyration: 24.0 Å; chains: 1; bounding box: 49×62×39 Å